Protein AF-A0A0W1L123-F1 (afdb_monomer_lite)

Structure (mmCIF, N/CA/C/O backbone):
data_AF-A0A0W1L123-F1
#
_entry.id   AF-A0A0W1L123-F1
#
loop_
_atom_site.group_PDB
_atom_site.id
_atom_site.type_symbol
_atom_site.label_atom_id
_atom_site.label_alt_id
_atom_site.label_comp_id
_atom_site.label_asym_id
_atom_site.label_entity_id
_atom_site.label_seq_id
_atom_site.pdbx_PDB_ins_code
_atom_site.Cartn_x
_atom_site.Cartn_y
_atom_site.Cartn_z
_atom_site.occupancy
_atom_site.B_iso_or_equiv
_atom_site.auth_seq_id
_atom_site.auth_comp_id
_atom_site.auth_asym_id
_atom_site.auth_atom_id
_atom_site.pdbx_PDB_model_num
ATOM 1 N N . GLY A 1 1 ? 12.743 4.120 4.667 1.00 89.31 1 GLY A N 1
ATOM 2 C CA . GLY A 1 1 ? 14.106 3.733 4.265 1.00 89.31 1 GLY A CA 1
ATOM 3 C C . GLY A 1 1 ? 14.466 4.111 2.836 1.00 89.31 1 GLY A C 1
ATOM 4 O O . GLY A 1 1 ? 15.648 4.166 2.554 1.00 89.31 1 GLY A O 1
ATOM 5 N N . LEU A 1 2 ? 13.507 4.372 1.936 1.00 96.69 2 LEU A N 1
ATOM 6 C CA . LEU A 1 2 ? 13.806 4.818 0.566 1.00 96.69 2 LEU A CA 1
ATOM 7 C C . LEU A 1 2 ? 14.057 6.333 0.504 1.00 96.69 2 LEU A C 1
ATOM 9 O O . LEU A 1 2 ? 13.509 7.079 1.319 1.00 96.69 2 LEU A O 1
ATOM 13 N N . SER A 1 3 ? 14.832 6.779 -0.485 1.00 97.25 3 SER A N 1
ATOM 14 C CA . SER A 1 3 ? 15.131 8.192 -0.741 1.00 97.25 3 SER A CA 1
ATOM 15 C C . SER A 1 3 ? 13.937 8.974 -1.314 1.00 97.25 3 SER A C 1
ATOM 17 O O . SER A 1 3 ? 12.893 8.420 -1.688 1.00 97.25 3 SER A O 1
ATOM 19 N N . THR A 1 4 ? 14.092 10.299 -1.384 1.00 96.88 4 THR A N 1
ATOM 20 C CA . THR A 1 4 ? 13.221 11.198 -2.154 1.00 96.88 4 THR A CA 1
ATOM 21 C C . THR A 1 4 ? 14.107 12.184 -2.937 1.00 96.88 4 THR A C 1
ATOM 23 O O . THR A 1 4 ? 14.801 12.964 -2.289 1.00 96.88 4 THR A O 1
ATOM 26 N N . PRO A 1 5 ? 14.119 12.156 -4.288 1.00 97.25 5 PRO A N 1
ATOM 27 C CA . PRO A 1 5 ? 13.357 11.255 -5.159 1.00 97.25 5 PRO A CA 1
ATOM 28 C C . PRO A 1 5 ? 13.860 9.801 -5.094 1.00 97.25 5 PRO A C 1
ATOM 30 O O . PRO A 1 5 ? 14.900 9.502 -4.507 1.00 97.25 5 PRO A O 1
ATOM 33 N N . ARG A 1 6 ? 13.087 8.887 -5.682 1.00 97.69 6 ARG A N 1
ATOM 34 C CA . ARG A 1 6 ? 13.410 7.460 -5.845 1.00 97.69 6 ARG A CA 1
ATOM 35 C C . ARG A 1 6 ? 12.789 6.939 -7.139 1.00 97.69 6 ARG A C 1
ATOM 37 O O . ARG A 1 6 ? 11.836 7.542 -7.634 1.00 97.69 6 ARG A O 1
ATOM 44 N N . ALA A 1 7 ? 13.306 5.825 -7.650 1.00 97.88 7 ALA A N 1
ATOM 45 C CA . ALA A 1 7 ? 12.757 5.171 -8.832 1.00 97.88 7 ALA A CA 1
ATOM 46 C C . ALA A 1 7 ? 11.299 4.705 -8.605 1.00 97.88 7 ALA A C 1
ATOM 48 O O . ALA A 1 7 ? 10.943 4.329 -7.480 1.00 97.88 7 ALA A O 1
ATOM 49 N N . PRO A 1 8 ? 10.444 4.712 -9.646 1.00 98.25 8 PRO A N 1
ATOM 50 C CA . PRO A 1 8 ? 9.142 4.054 -9.603 1.00 98.25 8 PRO A CA 1
ATOM 51 C C . PRO A 1 8 ? 9.299 2.555 -9.344 1.00 98.25 8 PRO A C 1
ATOM 53 O O . PRO A 1 8 ? 10.217 1.932 -9.875 1.00 98.25 8 PRO A O 1
ATOM 56 N N . ALA A 1 9 ? 8.381 1.979 -8.570 1.00 98.62 9 ALA A N 1
ATOM 57 C CA . ALA A 1 9 ? 8.346 0.550 -8.284 1.00 98.62 9 ALA A CA 1
ATOM 58 C C . ALA A 1 9 ? 6.918 0.004 -8.380 1.00 98.62 9 ALA A C 1
ATOM 60 O O . ALA A 1 9 ? 5.958 0.737 -8.142 1.00 98.62 9 ALA A O 1
ATOM 61 N N . GLU A 1 10 ? 6.781 -1.270 -8.733 1.00 98.75 10 GLU A N 1
ATOM 62 C CA . GLU A 1 10 ? 5.502 -1.967 -8.897 1.00 98.75 10 GLU A CA 1
ATOM 63 C C . GLU A 1 10 ? 5.557 -3.356 -8.258 1.00 98.75 10 GLU A C 1
ATOM 65 O O . GLU A 1 10 ? 6.635 -3.892 -8.001 1.00 98.75 10 GLU A O 1
ATOM 70 N N . ILE A 1 11 ? 4.389 -3.934 -7.965 1.00 98.62 11 ILE A N 1
ATOM 71 C CA . ILE A 1 11 ? 4.313 -5.276 -7.387 1.00 98.62 11 ILE A CA 1
ATOM 72 C C . ILE A 1 11 ? 4.382 -6.311 -8.513 1.00 98.62 11 ILE A C 1
ATOM 74 O O . ILE A 1 11 ? 3.527 -6.330 -9.394 1.00 98.62 11 ILE A O 1
ATOM 78 N N . ILE A 1 12 ? 5.357 -7.214 -8.448 1.00 97.44 12 ILE A N 1
ATOM 79 C CA . ILE A 1 12 ? 5.546 -8.326 -9.381 1.00 97.44 12 ILE A CA 1
ATOM 80 C C . ILE A 1 12 ? 5.633 -9.609 -8.559 1.00 97.44 12 ILE A C 1
ATOM 82 O O . ILE A 1 12 ? 6.577 -9.799 -7.796 1.00 97.44 12 ILE A O 1
ATOM 86 N N . GLN A 1 13 ? 4.633 -10.487 -8.683 1.00 93.62 13 GLN A N 1
ATOM 87 C CA . GLN A 1 13 ? 4.601 -11.790 -7.993 1.00 93.62 13 GLN A CA 1
ATOM 88 C C . GLN A 1 13 ? 4.887 -11.696 -6.475 1.00 93.62 13 GLN A C 1
ATOM 90 O O . GLN A 1 13 ? 5.609 -12.510 -5.907 1.00 93.62 13 GLN A O 1
ATOM 95 N N . GLY A 1 14 ? 4.330 -10.677 -5.810 1.00 93.56 14 GLY A N 1
ATOM 96 C CA . GLY A 1 14 ? 4.483 -10.460 -4.364 1.00 93.56 14 GLY A CA 1
ATOM 97 C C . GLY A 1 14 ? 5.745 -9.700 -3.936 1.00 93.56 14 GLY A C 1
ATOM 98 O O . GLY A 1 14 ? 5.890 -9.400 -2.753 1.00 93.56 14 GLY A O 1
ATOM 99 N N . LYS A 1 15 ? 6.625 -9.343 -4.875 1.00 98.19 15 LYS A N 1
ATOM 100 C CA . LYS A 1 15 ? 7.792 -8.481 -4.648 1.00 98.19 15 LYS A CA 1
ATOM 101 C C . LYS A 1 15 ? 7.532 -7.069 -5.145 1.00 98.19 15 LYS A C 1
ATOM 103 O O . LYS A 1 15 ? 6.729 -6.893 -6.050 1.00 98.19 15 LYS A O 1
ATOM 108 N N . VAL A 1 16 ? 8.220 -6.075 -4.594 1.00 98.56 16 VAL A N 1
ATOM 109 C CA . VAL A 1 16 ? 8.189 -4.693 -5.086 1.00 98.56 16 V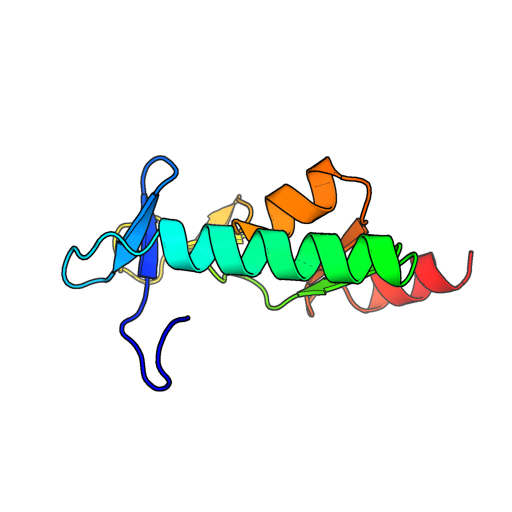AL A CA 1
ATOM 110 C C . VAL A 1 16 ? 9.478 -4.421 -5.847 1.00 98.56 16 VAL A C 1
ATOM 112 O O . VAL A 1 16 ? 10.542 -4.340 -5.240 1.00 98.56 16 VAL A O 1
ATOM 115 N N . ILE A 1 17 ? 9.378 -4.297 -7.168 1.00 98.62 17 ILE A N 1
ATOM 116 C CA . ILE A 1 17 ? 10.525 -4.172 -8.072 1.00 98.62 17 ILE A CA 1
ATOM 117 C C . ILE A 1 17 ? 10.501 -2.796 -8.735 1.00 98.62 17 ILE A C 1
ATOM 119 O O . ILE A 1 17 ? 9.438 -2.316 -9.136 1.00 98.62 17 ILE A O 1
ATOM 123 N N . THR A 1 18 ? 11.654 -2.136 -8.822 1.00 98.62 18 THR A N 1
ATOM 124 C CA . THR A 1 18 ? 11.785 -0.859 -9.532 1.00 98.62 18 THR A CA 1
ATOM 125 C C . THR A 1 18 ? 11.775 -1.050 -11.048 1.00 98.62 18 THR A C 1
ATOM 127 O O . THR A 1 18 ? 12.056 -2.132 -11.561 1.00 98.62 18 THR A O 1
ATOM 130 N N . ASN A 1 19 ? 11.564 0.034 -11.794 1.00 97.81 19 ASN A N 1
ATOM 131 C CA . ASN A 1 19 ? 11.689 0.010 -13.256 1.00 97.81 19 ASN A CA 1
ATOM 132 C C . ASN A 1 19 ? 13.110 -0.310 -13.768 1.00 97.81 19 ASN A C 1
ATOM 134 O O . ASN A 1 19 ? 13.269 -0.629 -14.944 1.00 97.81 19 ASN A O 1
ATOM 138 N N . SER A 1 20 ? 14.130 -0.235 -12.908 1.00 96.94 20 SER A N 1
ATOM 139 C CA . SER A 1 20 ? 15.502 -0.668 -13.192 1.00 96.94 20 SER A CA 1
ATOM 140 C C . SER A 1 20 ? 15.788 -2.116 -12.770 1.00 96.94 20 SER A C 1
ATOM 142 O O . SER A 1 20 ? 16.910 -2.583 -12.952 1.00 96.94 20 SER A O 1
ATOM 144 N N . GLY A 1 21 ? 14.799 -2.833 -12.223 1.00 97.44 21 GLY A N 1
ATOM 145 C CA . GLY A 1 21 ? 14.917 -4.232 -11.802 1.00 97.44 21 GLY A CA 1
ATOM 146 C C . GLY A 1 21 ? 15.424 -4.440 -10.371 1.00 97.44 21 GLY A C 1
ATOM 147 O O . GLY A 1 21 ? 15.706 -5.574 -9.991 1.00 97.44 21 GLY A O 1
ATOM 148 N N . GLU A 1 22 ? 15.543 -3.382 -9.569 1.00 98.25 22 GLU A N 1
ATOM 149 C CA . GLU A 1 22 ? 15.964 -3.482 -8.169 1.00 98.25 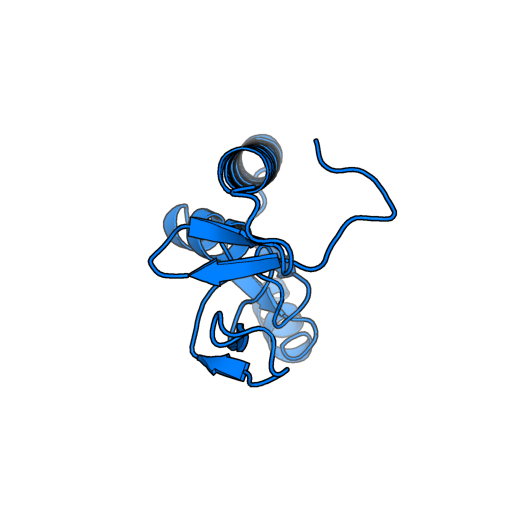22 GLU A CA 1
ATOM 150 C C . GLU A 1 22 ? 14.815 -4.004 -7.294 1.00 98.25 22 GLU A C 1
ATOM 152 O O . GLU A 1 22 ? 13.698 -3.487 -7.349 1.00 98.25 22 GLU A O 1
ATOM 157 N N . ASP A 1 23 ? 15.087 -5.016 -6.469 1.00 98.56 23 ASP A N 1
ATOM 158 C CA . ASP A 1 23 ? 14.129 -5.543 -5.496 1.00 98.56 23 ASP A CA 1
ATOM 159 C C . ASP A 1 23 ? 14.150 -4.680 -4.226 1.00 98.56 23 ASP A C 1
ATOM 161 O O . ASP A 1 23 ? 15.079 -4.748 -3.424 1.00 98.56 23 ASP A O 1
ATOM 165 N N . VAL A 1 24 ? 13.112 -3.860 -4.046 1.00 98.62 24 VAL A N 1
ATOM 166 C CA . VAL A 1 24 ? 12.945 -2.950 -2.899 1.00 98.62 24 VAL A CA 1
ATOM 167 C C . VAL A 1 24 ? 11.878 -3.448 -1.917 1.00 98.62 24 VAL A C 1
ATOM 169 O O . VAL A 1 24 ? 11.303 -2.679 -1.137 1.00 98.62 24 VAL A O 1
ATOM 172 N N . THR A 1 25 ? 11.570 -4.748 -1.956 1.00 98.69 25 THR A N 1
ATOM 173 C CA . THR A 1 25 ? 10.510 -5.362 -1.144 1.00 98.69 25 THR A CA 1
ATOM 174 C C . THR A 1 25 ? 10.721 -5.132 0.352 1.00 98.69 25 THR A C 1
ATOM 176 O O . THR A 1 25 ? 9.771 -4.792 1.060 1.00 98.69 25 THR A O 1
ATOM 179 N N . GLU A 1 26 ? 11.955 -5.263 0.842 1.00 98.56 26 GLU A N 1
ATOM 180 C CA . GLU A 1 26 ? 12.277 -5.138 2.268 1.00 98.56 26 GLU A CA 1
ATOM 181 C C . GLU A 1 26 ? 11.953 -3.740 2.813 1.00 98.56 26 GLU A C 1
ATOM 183 O O . GLU A 1 26 ? 11.355 -3.596 3.883 1.00 98.56 26 GLU A O 1
ATOM 188 N N . GLN A 1 27 ? 12.274 -2.687 2.060 1.00 98.62 27 GLN A N 1
ATOM 189 C CA . GLN A 1 27 ? 12.013 -1.310 2.467 1.00 98.62 27 GLN A CA 1
ATOM 190 C C . GLN A 1 27 ? 10.506 -1.022 2.512 1.00 98.62 27 GLN A C 1
ATOM 192 O O . GLN A 1 27 ? 10.047 -0.294 3.400 1.00 98.62 27 GLN A O 1
ATOM 197 N N . PHE A 1 28 ? 9.730 -1.603 1.590 1.00 98.69 28 PHE A N 1
ATOM 198 C CA . PHE A 1 28 ? 8.268 -1.505 1.591 1.00 98.69 28 PHE A CA 1
ATOM 199 C C . PHE A 1 28 ? 7.636 -2.289 2.747 1.00 98.69 28 PHE A C 1
ATOM 201 O O . PHE A 1 28 ? 6.773 -1.747 3.438 1.00 98.69 28 PHE A O 1
ATOM 208 N N . GLN A 1 29 ? 8.090 -3.519 3.011 1.00 98.62 29 GLN A N 1
ATOM 209 C CA . GLN A 1 29 ? 7.631 -4.322 4.152 1.00 98.62 29 GLN A CA 1
ATOM 210 C C . GLN A 1 29 ? 7.955 -3.642 5.486 1.00 98.62 29 GLN A C 1
ATOM 212 O O . GLN A 1 29 ? 7.099 -3.556 6.366 1.00 98.62 29 GLN A O 1
ATOM 217 N N . THR A 1 30 ? 9.160 -3.087 5.616 1.00 98.69 30 THR A N 1
ATOM 218 C CA . THR A 1 30 ? 9.574 -2.317 6.795 1.00 98.69 30 THR A CA 1
ATOM 219 C C . THR A 1 30 ? 8.650 -1.119 7.018 1.00 98.69 30 THR A C 1
ATOM 221 O O . THR A 1 30 ? 8.155 -0.918 8.125 1.00 98.69 30 THR A O 1
ATOM 224 N N . GLY A 1 31 ? 8.353 -0.349 5.965 1.00 98.69 31 GLY A N 1
ATOM 225 C CA . GLY A 1 31 ? 7.416 0.776 6.045 1.00 98.69 31 GLY A CA 1
ATOM 226 C C . GLY A 1 31 ? 6.000 0.356 6.453 1.00 98.69 31 GLY A C 1
ATOM 227 O O . GLY A 1 31 ? 5.399 0.994 7.317 1.00 98.69 31 GLY A O 1
ATOM 228 N N . ALA A 1 32 ? 5.495 -0.740 5.883 1.00 98.75 32 ALA A N 1
ATOM 229 C CA . ALA A 1 32 ? 4.186 -1.294 6.220 1.00 98.75 32 ALA A CA 1
ATOM 230 C C . ALA A 1 32 ? 4.105 -1.715 7.698 1.00 98.75 32 ALA A C 1
ATOM 232 O O . ALA A 1 32 ? 3.139 -1.378 8.384 1.00 98.75 32 ALA A O 1
ATOM 233 N N . ASN A 1 33 ? 5.135 -2.393 8.212 1.00 98.81 33 ASN A N 1
ATOM 234 C CA . ASN A 1 33 ? 5.202 -2.798 9.617 1.00 98.81 33 ASN A CA 1
ATOM 235 C C . ASN A 1 33 ? 5.251 -1.588 10.560 1.00 98.81 33 ASN A C 1
ATOM 237 O O . ASN A 1 33 ? 4.527 -1.564 11.550 1.00 98.81 33 ASN A O 1
ATOM 241 N N . ILE A 1 34 ? 6.025 -0.547 10.230 1.00 98.81 34 ILE A N 1
ATOM 242 C CA . ILE A 1 34 ? 6.041 0.701 11.012 1.00 98.81 34 ILE A CA 1
ATOM 243 C C . ILE A 1 34 ? 4.642 1.334 11.051 1.00 98.81 34 ILE A C 1
ATOM 245 O O . ILE A 1 34 ? 4.184 1.747 12.117 1.00 98.81 34 ILE A O 1
ATOM 249 N N . ALA A 1 35 ? 3.936 1.381 9.916 1.00 98.81 35 ALA A N 1
ATOM 250 C CA . ALA A 1 35 ? 2.571 1.901 9.861 1.00 98.81 35 ALA A CA 1
ATOM 251 C C . ALA A 1 35 ? 1.599 1.072 10.719 1.00 98.81 35 ALA A C 1
ATOM 253 O O . ALA A 1 35 ? 0.780 1.641 11.442 1.00 98.81 35 ALA A O 1
ATOM 254 N N . LEU A 1 36 ? 1.712 -0.260 10.691 1.00 98.81 36 LEU A N 1
ATOM 255 C CA . LEU A 1 36 ? 0.912 -1.150 11.532 1.00 98.81 36 LEU A CA 1
ATOM 256 C C . LEU A 1 36 ? 1.182 -0.925 13.023 1.00 98.81 36 LEU A C 1
ATOM 258 O O . LEU A 1 36 ? 0.237 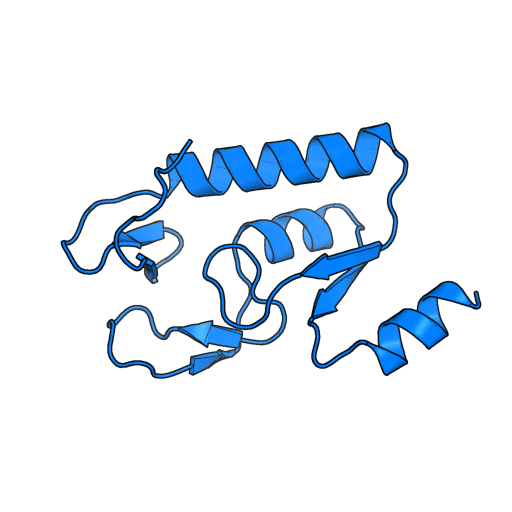-0.815 13.803 1.00 98.81 36 LEU A O 1
ATOM 262 N N . GLU A 1 37 ? 2.446 -0.822 13.427 1.00 98.75 37 GLU A N 1
ATOM 263 C CA . GLU A 1 37 ? 2.804 -0.573 14.826 1.00 98.75 37 GLU A CA 1
ATOM 264 C C . GLU A 1 37 ? 2.308 0.798 15.303 1.00 98.75 37 GLU A C 1
ATOM 266 O O . GLU A 1 37 ? 1.779 0.913 16.411 1.00 98.75 37 GLU A O 1
ATOM 271 N N . LEU A 1 38 ? 2.360 1.825 14.448 1.00 98.75 38 LEU A N 1
ATOM 272 C CA . LEU A 1 38 ? 1.722 3.114 14.730 1.00 98.75 38 LEU A CA 1
ATOM 273 C C . LEU A 1 38 ? 0.206 2.974 14.903 1.00 98.75 38 LEU A C 1
ATOM 275 O O . LEU A 1 38 ? -0.352 3.577 15.825 1.00 98.75 38 LEU A O 1
ATOM 279 N N . CYS A 1 39 ? -0.458 2.171 14.069 1.00 98.75 39 CYS A N 1
ATOM 280 C CA . CYS A 1 39 ? -1.891 1.932 14.200 1.00 98.75 39 CYS A CA 1
ATOM 281 C C . CYS A 1 39 ? -2.226 1.240 15.524 1.00 98.75 39 CYS A C 1
ATOM 283 O O . CYS A 1 39 ? -3.084 1.724 16.260 1.00 98.75 39 CYS A O 1
ATOM 285 N N . LYS A 1 40 ? -1.511 0.164 15.874 1.00 98.50 40 LYS A N 1
ATOM 286 C CA . LYS A 1 40 ? -1.700 -0.564 17.139 1.00 98.50 40 LYS A CA 1
ATOM 287 C C . LYS A 1 40 ? -1.474 0.341 18.347 1.00 98.50 40 LYS A C 1
ATOM 289 O O . LYS A 1 40 ? -2.334 0.420 19.222 1.00 98.50 40 LYS A O 1
ATOM 294 N N . LYS A 1 41 ? -0.353 1.072 18.366 1.00 98.62 41 LYS A N 1
ATOM 295 C CA . LYS A 1 41 ? 0.021 1.975 19.465 1.00 98.62 41 LYS A CA 1
ATOM 296 C C . LYS A 1 41 ? -1.044 3.039 19.725 1.00 98.62 41 LYS A C 1
ATOM 298 O O . LYS A 1 41 ? -1.343 3.335 20.877 1.00 98.62 41 LYS A O 1
ATOM 303 N N . ASN A 1 42 ? -1.619 3.598 18.662 1.00 98.50 42 ASN A N 1
ATOM 304 C CA . ASN A 1 42 ? -2.598 4.681 18.754 1.00 98.50 42 ASN A CA 1
ATOM 305 C C . ASN A 1 42 ? -4.053 4.195 18.653 1.00 98.50 42 ASN A C 1
ATOM 307 O O . ASN A 1 42 ? -4.959 5.019 18.567 1.00 98.50 42 ASN A O 1
ATOM 311 N N . LYS A 1 43 ? -4.290 2.874 18.654 1.00 97.81 43 LYS A N 1
ATOM 312 C CA . LYS A 1 43 ? -5.621 2.262 18.484 1.00 97.81 43 LYS A CA 1
ATOM 313 C C . LYS A 1 43 ? -6.364 2.789 17.244 1.00 97.81 43 LYS A C 1
ATOM 315 O O . LYS A 1 43 ? -7.577 2.996 17.266 1.00 97.81 43 LYS A O 1
ATOM 320 N N . VAL A 1 44 ? -5.627 3.023 16.158 1.00 98.31 44 VAL A N 1
ATOM 321 C CA . VAL A 1 44 ? -6.181 3.486 14.881 1.00 98.31 44 VAL A CA 1
ATOM 322 C C . VAL A 1 44 ? -7.047 2.380 14.289 1.00 98.31 44 VAL A C 1
ATOM 324 O O . VAL A 1 44 ? -6.580 1.263 14.081 1.00 98.31 44 VAL A O 1
ATOM 327 N N . ARG A 1 45 ? -8.307 2.710 13.995 1.00 97.75 45 ARG A N 1
ATOM 328 C CA . ARG A 1 45 ? -9.273 1.801 13.355 1.00 97.75 45 ARG A CA 1
ATOM 329 C C . ARG A 1 45 ? -9.387 2.009 11.845 1.00 97.75 45 ARG A C 1
ATOM 331 O O . ARG A 1 45 ? -9.812 1.099 11.140 1.00 97.75 45 ARG A O 1
ATOM 338 N N . PHE A 1 46 ? -9.010 3.192 11.361 1.00 98.56 46 PHE A N 1
ATOM 339 C CA . PHE A 1 46 ? -9.211 3.629 9.982 1.00 98.56 46 PHE A CA 1
ATOM 340 C C . PHE A 1 46 ? -7.934 4.248 9.411 1.00 98.56 46 PHE A C 1
ATOM 34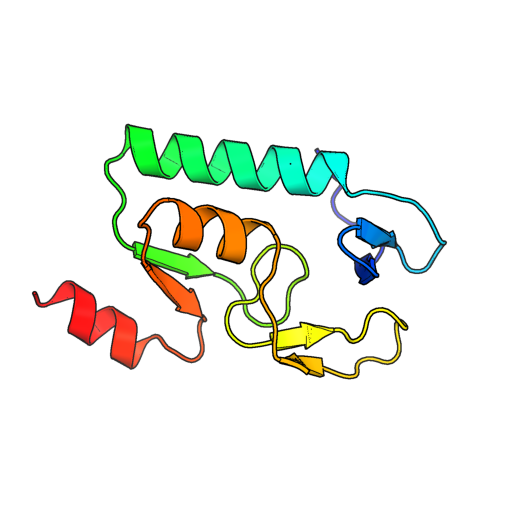2 O O . PHE A 1 46 ? -7.284 5.038 10.091 1.00 98.56 46 PHE A O 1
ATOM 349 N N . ALA A 1 47 ? -7.602 3.942 8.159 1.00 98.62 47 ALA A N 1
ATOM 350 C CA . ALA A 1 47 ? -6.494 4.564 7.437 1.00 98.62 47 ALA A CA 1
ATOM 351 C C . ALA A 1 47 ? -6.963 5.089 6.076 1.00 98.62 47 ALA A C 1
ATOM 353 O O . ALA A 1 47 ? -7.624 4.370 5.328 1.00 98.62 47 ALA A O 1
ATOM 354 N N . LEU A 1 48 ? -6.588 6.326 5.748 1.00 98.75 48 LEU A N 1
ATOM 355 C CA . LEU A 1 48 ? -6.771 6.918 4.424 1.00 98.75 48 LEU A CA 1
ATOM 356 C C . LEU A 1 48 ? -5.429 6.888 3.687 1.00 98.75 48 LEU A C 1
ATOM 358 O O . LEU A 1 48 ? -4.473 7.523 4.130 1.00 98.75 48 LEU A O 1
ATOM 362 N N . LEU A 1 49 ? -5.344 6.135 2.593 1.00 98.75 49 LEU A N 1
ATOM 363 C CA . LEU A 1 49 ? -4.100 5.858 1.877 1.00 98.75 49 LEU A CA 1
ATOM 364 C C . LEU A 1 49 ? -4.203 6.238 0.394 1.00 98.75 49 LEU A C 1
ATOM 366 O O . LEU A 1 49 ? -5.259 6.124 -0.208 1.00 98.75 49 LEU A O 1
ATOM 370 N N . LYS A 1 50 ? -3.085 6.661 -0.208 1.00 98.56 50 LYS A N 1
ATOM 371 C CA . LYS A 1 50 ? -3.031 7.069 -1.621 1.00 98.56 50 LYS A CA 1
ATOM 372 C C . LYS A 1 50 ? -3.295 5.896 -2.580 1.00 98.56 50 LYS A C 1
ATOM 374 O O . LYS A 1 50 ? -2.536 4.925 -2.576 1.00 98.56 50 LYS A O 1
ATOM 379 N N . GLU A 1 51 ? -4.268 6.050 -3.476 1.00 98.44 51 GLU A N 1
ATOM 380 C CA . GLU A 1 51 ? -4.682 5.023 -4.441 1.00 98.44 51 GLU A CA 1
ATOM 381 C C . GLU A 1 51 ? -3.584 4.651 -5.456 1.00 98.44 51 GLU A C 1
ATOM 383 O O . GLU A 1 51 ? -2.721 5.475 -5.794 1.00 98.44 51 GLU A O 1
ATOM 388 N N . SER A 1 52 ? -3.649 3.411 -5.960 1.00 98.19 52 SER A N 1
ATOM 389 C CA . SER A 1 52 ? -2.791 2.813 -7.005 1.00 98.19 52 SER A CA 1
ATOM 390 C C . SER A 1 52 ? -1.308 2.620 -6.656 1.00 98.19 52 SER A C 1
ATOM 392 O O . SER A 1 52 ? -0.546 2.090 -7.462 1.00 98.19 52 SER A O 1
ATOM 394 N N . SER A 1 53 ? -0.866 3.036 -5.469 1.00 98.25 53 SER A N 1
ATOM 395 C CA . SER A 1 53 ? 0.529 2.897 -5.033 1.00 98.25 53 SER A CA 1
ATOM 396 C C . SER A 1 53 ? 0.883 1.439 -4.686 1.00 98.25 53 SER A C 1
ATOM 398 O O . SER A 1 53 ? 0.091 0.782 -4.012 1.00 98.25 53 SER A O 1
ATOM 400 N N . PRO A 1 54 ? 2.101 0.946 -4.997 1.00 98.44 54 PRO A N 1
ATOM 401 C CA . PRO A 1 54 ? 2.567 -0.378 -4.549 1.00 98.44 54 PRO A CA 1
ATOM 402 C C . PRO A 1 54 ? 2.613 -0.528 -3.016 1.00 98.44 54 PRO A C 1
ATOM 404 O O . PRO A 1 54 ? 2.635 -1.641 -2.500 1.00 98.44 54 PRO A O 1
ATOM 407 N N . SER A 1 55 ? 2.617 0.575 -2.258 1.00 98.62 55 SER A N 1
ATOM 408 C CA . SER A 1 55 ? 2.474 0.540 -0.795 1.00 98.62 55 SER A CA 1
ATOM 409 C C . SER A 1 55 ? 1.029 0.781 -0.362 1.00 98.62 55 SER A C 1
ATOM 411 O O . SER A 1 55 ? 0.488 0.038 0.453 1.00 98.62 55 SER A O 1
ATOM 413 N N . CYS A 1 56 ? 0.408 1.827 -0.906 1.00 98.75 56 CYS A N 1
ATOM 414 C CA . CYS A 1 56 ? -0.791 2.444 -0.338 1.00 98.75 56 CYS A CA 1
ATOM 415 C C . CYS A 1 56 ? -2.092 2.124 -1.093 1.00 98.75 56 CYS A C 1
ATOM 417 O O . CYS A 1 56 ? -3.159 2.420 -0.566 1.00 98.75 56 CYS A O 1
ATOM 419 N N . GLY A 1 57 ? -2.012 1.544 -2.297 1.00 98.50 57 GLY A N 1
ATOM 420 C CA . GLY A 1 57 ? -3.172 1.271 -3.147 1.00 98.50 57 GLY A CA 1
ATOM 421 C C . GLY A 1 57 ? -4.208 0.402 -2.440 1.00 98.50 57 GLY A C 1
ATOM 422 O O . GLY A 1 57 ? -3.855 -0.582 -1.787 1.00 98.50 57 GLY A O 1
ATOM 423 N N . ARG A 1 58 ? -5.482 0.785 -2.539 1.00 98.44 58 ARG A N 1
ATOM 424 C CA . ARG A 1 58 ? -6.591 0.146 -1.821 1.00 98.44 58 ARG A CA 1
ATOM 425 C C . ARG A 1 58 ? -7.520 -0.628 -2.746 1.00 98.44 58 ARG A C 1
ATOM 427 O O . ARG A 1 58 ? -8.040 -1.667 -2.341 1.00 98.44 58 ARG A O 1
ATOM 434 N N . ASN A 1 59 ? -7.776 -0.108 -3.935 1.00 98.25 59 ASN A N 1
ATOM 435 C CA . ASN A 1 59 ? -8.637 -0.776 -4.909 1.00 98.25 59 ASN A CA 1
ATOM 436 C C . ASN A 1 59 ? -7.820 -1.257 -6.106 1.00 98.25 59 ASN A C 1
ATOM 438 O O . ASN A 1 59 ? -8.112 -2.308 -6.674 1.00 98.25 59 ASN A O 1
ATOM 442 N N . THR A 1 60 ? -6.778 -0.506 -6.468 1.00 98.69 60 THR A N 1
ATOM 443 C CA . THR A 1 60 ? -5.913 -0.837 -7.598 1.00 98.69 60 THR A CA 1
ATOM 444 C C . THR A 1 60 ? -4.435 -0.752 -7.242 1.00 98.69 60 THR A C 1
ATOM 446 O O . THR A 1 60 ? -4.037 -0.072 -6.295 1.00 98.69 60 THR A O 1
ATOM 449 N N . ILE A 1 61 ? -3.618 -1.414 -8.058 1.00 98.69 61 ILE A N 1
ATOM 450 C CA . ILE A 1 61 ? -2.158 -1.280 -8.161 1.00 98.69 61 ILE A CA 1
ATOM 451 C C . ILE A 1 61 ? -1.771 -1.311 -9.648 1.00 98.69 61 ILE A C 1
ATOM 453 O O . ILE A 1 61 ? -2.618 -1.573 -10.500 1.00 98.69 61 ILE A O 1
ATOM 457 N N . TYR A 1 62 ? -0.515 -1.032 -9.988 1.00 98.62 62 TYR A N 1
ATOM 458 C CA . TYR A 1 62 ? -0.034 -1.202 -11.365 1.00 98.62 62 TYR A CA 1
ATOM 459 C C . TYR A 1 62 ? 0.244 -2.674 -11.708 1.00 98.62 62 TYR A C 1
ATOM 461 O O . TYR A 1 62 ? 0.485 -3.485 -10.815 1.00 98.62 62 TYR A O 1
ATOM 469 N N . ASP A 1 63 ? 0.211 -3.004 -13.003 1.00 98.12 63 ASP A N 1
ATOM 470 C CA . ASP A 1 63 ? 0.294 -4.372 -13.541 1.00 98.12 63 ASP A CA 1
ATOM 471 C C . ASP A 1 63 ? 1.666 -5.060 -13.405 1.00 98.12 63 ASP A C 1
ATOM 473 O O . ASP A 1 63 ? 1.816 -6.209 -13.829 1.00 98.12 63 ASP A O 1
ATOM 477 N N . GLY A 1 64 ? 2.665 -4.379 -12.839 1.00 97.94 64 GLY A N 1
ATOM 478 C CA . GLY A 1 64 ? 4.008 -4.916 -12.639 1.00 97.94 64 GLY A CA 1
ATOM 479 C C . GLY A 1 64 ? 4.880 -4.858 -13.892 1.00 97.94 64 GLY A C 1
ATOM 480 O O . GLY A 1 64 ? 5.952 -5.458 -13.919 1.00 97.94 64 GLY A O 1
ATOM 481 N N . LYS A 1 65 ? 4.423 -4.193 -14.959 1.00 97.38 65 LYS A N 1
ATOM 482 C CA . LYS A 1 65 ? 5.146 -4.102 -16.236 1.00 97.38 65 LYS A CA 1
ATOM 483 C C . LYS A 1 65 ? 5.620 -2.688 -16.548 1.00 97.38 65 LYS A C 1
ATOM 485 O O . LYS A 1 65 ? 6.170 -2.486 -17.628 1.00 97.38 65 LYS A O 1
ATOM 490 N N . HIS A 1 66 ? 5.407 -1.717 -15.658 1.00 96.75 66 HIS A N 1
ATOM 491 C CA . HIS A 1 66 ? 5.829 -0.327 -15.860 1.00 96.75 66 HIS A CA 1
ATOM 492 C C . HIS A 1 66 ? 5.260 0.330 -17.126 1.00 96.75 66 HIS A C 1
ATOM 494 O O . HIS A 1 66 ? 5.913 1.144 -17.774 1.00 96.75 66 HIS A O 1
ATOM 500 N N . ARG A 1 67 ? 4.008 -0.006 -17.474 1.00 97.00 67 ARG A N 1
ATOM 501 C CA . ARG A 1 67 ? 3.285 0.545 -18.642 1.00 97.00 67 ARG A CA 1
ATOM 502 C C . ARG A 1 67 ? 2.128 1.472 -18.261 1.00 97.00 67 ARG A C 1
ATOM 504 O O . ARG A 1 67 ? 1.335 1.845 -19.119 1.00 97.00 67 ARG A O 1
ATOM 511 N N . GLY A 1 68 ? 1.999 1.809 -16.977 1.00 97.44 68 GLY A N 1
ATOM 512 C CA . GLY A 1 68 ? 0.923 2.664 -16.466 1.00 97.44 68 GLY A CA 1
ATOM 513 C C . GLY A 1 68 ? -0.460 2.000 -16.434 1.00 97.44 68 GLY A C 1
ATOM 514 O O . GLY A 1 68 ? -1.453 2.681 -16.188 1.00 97.44 68 GLY A O 1
ATOM 515 N N . ILE A 1 69 ? -0.541 0.685 -16.663 1.00 98.44 69 ILE A N 1
ATOM 516 C CA . ILE A 1 69 ? -1.793 -0.077 -16.603 1.00 98.44 69 ILE A CA 1
ATOM 517 C C . ILE A 1 69 ? -2.095 -0.405 -15.144 1.00 98.44 69 ILE A C 1
ATOM 519 O O . ILE A 1 69 ? -1.242 -0.935 -14.435 1.00 98.44 69 ILE A O 1
ATOM 523 N N . LYS A 1 70 ? -3.320 -0.102 -14.712 1.00 98.38 70 LYS A N 1
ATOM 524 C CA . LYS A 1 70 ? -3.820 -0.429 -13.376 1.00 98.38 70 LYS A CA 1
ATOM 525 C C . LYS A 1 70 ? -4.641 -1.712 -13.415 1.00 98.38 70 LYS A C 1
ATOM 527 O O . LYS A 1 70 ? -5.395 -1.939 -14.358 1.00 98.38 70 LYS A O 1
ATOM 532 N N . ILE A 1 71 ? -4.514 -2.510 -12.367 1.00 98.44 71 ILE A N 1
ATOM 533 C CA . ILE A 1 71 ? -5.273 -3.735 -12.124 1.00 98.44 71 ILE A CA 1
ATOM 534 C C . ILE A 1 71 ? -5.873 -3.689 -10.719 1.00 98.44 71 ILE A C 1
ATOM 536 O O . ILE A 1 71 ? -5.387 -2.947 -9.860 1.00 98.44 71 ILE A O 1
ATOM 540 N N . GLU A 1 72 ? -6.918 -4.477 -10.476 1.00 98.50 72 GLU A N 1
ATOM 541 C CA . GLU A 1 72 ? -7.447 -4.661 -9.124 1.00 98.50 72 GLU A CA 1
ATOM 542 C C . GLU A 1 72 ? -6.373 -5.259 -8.209 1.00 98.50 72 GLU A C 1
ATOM 544 O O . GLU A 1 72 ? -5.668 -6.200 -8.579 1.00 98.50 72 GLU A O 1
ATOM 549 N N . GLY A 1 73 ? -6.232 -4.701 -7.010 1.00 98.06 73 GLY A N 1
ATOM 550 C CA . GLY A 1 73 ? -5.246 -5.179 -6.051 1.00 98.06 73 GLY A CA 1
ATOM 551 C C . GLY A 1 73 ? -4.979 -4.213 -4.906 1.00 98.06 73 GLY A C 1
ATOM 552 O O . GLY A 1 73 ? -5.492 -3.096 -4.858 1.00 98.06 73 GLY A O 1
ATOM 553 N N . LEU A 1 74 ? -4.154 -4.675 -3.968 1.00 98.69 74 LEU A N 1
ATOM 554 C CA . LEU A 1 74 ? -3.769 -3.947 -2.764 1.00 98.69 74 LEU A CA 1
ATOM 555 C C . LEU A 1 74 ? -2.263 -3.694 -2.754 1.00 98.69 74 LEU A C 1
ATOM 557 O O . LEU A 1 74 ? -1.472 -4.588 -3.055 1.00 98.69 74 LEU A O 1
ATOM 561 N N . GLY A 1 75 ? -1.869 -2.493 -2.338 1.00 98.75 75 GLY A N 1
ATOM 562 C CA . GLY A 1 75 ? -0.495 -2.195 -1.960 1.00 98.75 75 GLY A CA 1
ATOM 563 C C . GLY A 1 75 ? -0.106 -2.905 -0.660 1.00 98.75 75 GLY A C 1
ATOM 564 O O . GLY A 1 75 ? -0.966 -3.264 0.148 1.00 98.75 75 GLY A O 1
ATOM 565 N N . LEU A 1 76 ? 1.196 -3.090 -0.429 1.00 98.44 76 LEU A N 1
ATOM 566 C CA . LEU A 1 76 ? 1.708 -3.863 0.713 1.00 98.44 76 LEU A CA 1
ATOM 567 C C . LEU A 1 76 ? 1.223 -3.332 2.072 1.00 98.44 76 LEU A C 1
ATOM 569 O O . LEU A 1 76 ? 0.804 -4.116 2.924 1.00 98.44 76 LEU A O 1
ATOM 573 N N . THR A 1 77 ? 1.246 -2.011 2.278 1.00 98.81 77 THR A N 1
ATOM 574 C CA . THR A 1 77 ? 0.771 -1.392 3.526 1.00 98.81 77 THR A CA 1
ATOM 575 C C . THR A 1 77 ? -0.735 -1.551 3.669 1.00 98.81 77 THR A C 1
ATOM 577 O O . THR A 1 77 ? -1.200 -1.955 4.731 1.00 98.81 77 THR A O 1
ATOM 580 N N . ALA A 1 78 ? -1.501 -1.297 2.605 1.00 98.81 78 ALA A N 1
ATOM 581 C CA . ALA A 1 78 ? -2.951 -1.469 2.633 1.00 98.81 78 ALA A CA 1
ATOM 582 C C . ALA A 1 78 ? -3.341 -2.916 2.983 1.00 98.81 78 ALA A C 1
ATOM 584 O O . ALA A 1 78 ? -4.135 -3.135 3.897 1.00 98.81 78 ALA A O 1
ATOM 585 N N . ALA A 1 79 ? -2.730 -3.903 2.320 1.00 98.62 79 ALA A N 1
ATOM 586 C CA . ALA A 1 79 ? -2.970 -5.321 2.574 1.00 98.62 79 ALA A CA 1
ATOM 587 C C . ALA A 1 79 ? -2.636 -5.719 4.020 1.00 98.62 79 ALA A C 1
ATOM 589 O O . ALA A 1 79 ? -3.427 -6.403 4.675 1.00 98.62 79 ALA A O 1
ATOM 590 N N . LEU A 1 80 ? -1.488 -5.269 4.541 1.00 98.75 80 LEU A N 1
ATOM 591 C CA . LEU A 1 80 ? -1.073 -5.572 5.908 1.00 98.75 80 LEU A CA 1
ATOM 592 C C . LEU A 1 80 ? -2.024 -4.963 6.947 1.00 98.75 80 LEU A C 1
ATOM 594 O O . LEU A 1 80 ? -2.401 -5.646 7.900 1.00 98.75 80 LEU A O 1
ATOM 598 N N . LEU A 1 81 ? -2.423 -3.702 6.769 1.00 98.88 81 LEU A N 1
ATOM 599 C CA . LEU A 1 81 ? -3.342 -3.015 7.676 1.00 98.88 81 LEU A CA 1
ATOM 600 C C . LEU A 1 81 ? -4.724 -3.687 7.696 1.00 98.88 81 LEU A C 1
ATOM 602 O O . LEU A 1 81 ? -5.228 -3.991 8.779 1.00 98.88 81 LEU A O 1
ATOM 606 N N . ILE A 1 82 ? -5.279 -4.022 6.523 1.00 98.75 82 ILE A N 1
ATOM 607 C CA . ILE A 1 82 ? -6.553 -4.754 6.401 1.00 98.75 82 ILE A CA 1
ATOM 608 C C . ILE A 1 82 ? -6.477 -6.100 7.124 1.00 98.75 82 ILE A C 1
ATOM 610 O O . ILE A 1 82 ? -7.354 -6.423 7.925 1.00 98.75 82 ILE A O 1
ATOM 614 N N . LYS A 1 83 ? -5.402 -6.868 6.899 1.00 98.62 83 LYS A N 1
ATOM 615 C CA . LYS A 1 83 ? -5.189 -8.170 7.552 1.00 98.62 83 LYS A CA 1
ATOM 616 C C . LYS A 1 83 ? -5.161 -8.072 9.083 1.00 98.62 83 LYS A C 1
ATOM 618 O O . LYS A 1 83 ? -5.471 -9.049 9.757 1.00 98.62 83 LYS A O 1
ATOM 623 N N . ASN A 1 84 ? -4.802 -6.913 9.631 1.00 98.69 84 ASN A N 1
ATOM 624 C CA . ASN A 1 84 ? -4.727 -6.662 11.071 1.00 98.69 84 ASN A CA 1
ATOM 625 C C . ASN A 1 84 ? -5.919 -5.847 11.608 1.00 98.69 84 ASN A C 1
ATOM 627 O O . ASN A 1 84 ? -5.835 -5.278 12.694 1.00 98.69 84 ASN A O 1
ATOM 631 N N . GLY A 1 85 ? -7.032 -5.791 10.870 1.00 98.31 85 GLY A N 1
ATOM 632 C CA . GLY A 1 85 ? -8.287 -5.206 11.348 1.00 98.31 85 GLY A CA 1
ATOM 633 C C . GLY A 1 85 ? -8.385 -3.682 11.239 1.00 98.31 85 GLY A C 1
ATOM 634 O O . GLY A 1 85 ? -9.356 -3.109 11.728 1.00 98.31 85 GLY A O 1
ATOM 635 N N . VAL A 1 86 ? -7.429 -3.015 10.585 1.00 98.69 86 VAL A N 1
ATOM 636 C CA . VAL A 1 86 ? -7.550 -1.591 10.244 1.00 98.69 86 VAL A CA 1
ATOM 637 C C . VAL A 1 86 ? -8.332 -1.469 8.940 1.00 98.69 86 VAL A C 1
ATOM 639 O O . VAL A 1 86 ? -7.949 -2.030 7.914 1.00 98.69 86 VAL A O 1
ATOM 642 N N . GLN A 1 87 ? -9.424 -0.711 8.951 1.00 98.50 87 GLN A N 1
ATOM 643 C CA . GLN A 1 87 ? -10.196 -0.443 7.743 1.00 98.50 87 GLN A CA 1
ATOM 644 C C . GLN A 1 87 ? -9.480 0.605 6.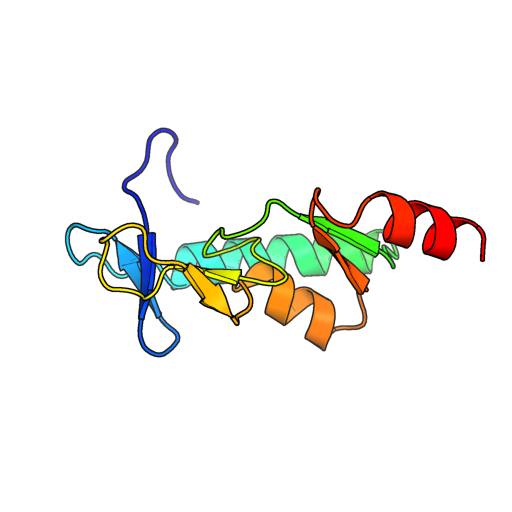889 1.00 98.50 87 GLN A C 1
ATOM 646 O O . GLN A 1 87 ? -9.256 1.736 7.320 1.00 98.50 87 GLN A O 1
ATOM 651 N N . VAL A 1 88 ? -9.109 0.231 5.669 1.00 98.75 88 VAL A N 1
ATOM 652 C CA . VAL A 1 88 ? -8.369 1.103 4.751 1.00 98.75 88 VAL A CA 1
ATOM 653 C C . VAL A 1 88 ? -9.307 1.660 3.683 1.00 98.75 88 VAL A C 1
ATOM 655 O O . VAL A 1 88 ? -10.079 0.908 3.085 1.00 98.75 88 VAL A O 1
ATOM 658 N N . PHE A 1 89 ? -9.188 2.957 3.421 1.00 98.75 89 PHE A N 1
ATOM 659 C CA . PHE A 1 89 ? -9.893 3.714 2.388 1.00 98.75 89 PHE A CA 1
ATOM 660 C C . PHE A 1 89 ? -8.871 4.415 1.492 1.00 98.75 89 PHE A C 1
ATOM 662 O O . PHE A 1 89 ? -7.801 4.797 1.973 1.00 98.75 89 PHE A O 1
ATOM 669 N N . SER A 1 90 ? -9.198 4.623 0.218 1.00 98.69 90 SER A N 1
ATOM 670 C CA . SER A 1 90 ? -8.462 5.571 -0.624 1.00 98.69 90 SER A CA 1
ATOM 671 C C . SER A 1 90 ? -9.076 6.965 -0.630 1.00 98.69 90 SER A C 1
ATOM 673 O O . SER A 1 90 ? -10.192 7.169 -0.146 1.00 98.69 90 SER A O 1
ATOM 675 N N . GLU A 1 91 ? -8.364 7.941 -1.198 1.00 98.56 91 GLU A N 1
ATOM 676 C CA . GLU A 1 91 ? -8.884 9.296 -1.413 1.00 98.56 91 GLU A CA 1
ATOM 677 C C . GLU A 1 91 ? -10.161 9.329 -2.272 1.00 98.56 91 GLU A C 1
ATOM 679 O O . GLU A 1 91 ? -10.957 10.257 -2.160 1.00 98.56 91 GLU A O 1
ATOM 684 N N . GLU A 1 92 ? -10.412 8.289 -3.067 1.00 98.12 92 GLU A N 1
ATOM 685 C CA . GLU A 1 92 ? -11.642 8.127 -3.851 1.00 98.12 92 GLU A CA 1
ATOM 686 C C . GLU A 1 92 ? -12.831 7.671 -2.981 1.00 98.12 92 GLU A C 1
ATOM 688 O O . GLU A 1 92 ? -13.991 7.778 -3.375 1.00 98.12 92 GLU A O 1
ATOM 693 N N . GLN A 1 93 ? -12.561 7.191 -1.763 1.00 98.25 93 GLN A N 1
ATOM 694 C CA . GLN A 1 93 ? -13.542 6.636 -0.8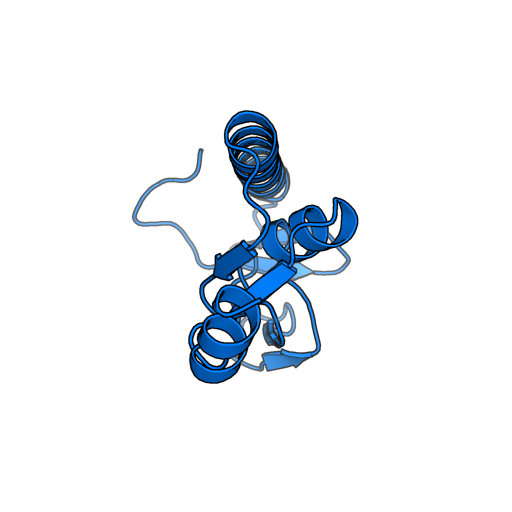29 1.00 98.25 93 GLN A CA 1
ATOM 695 C C . GLN A 1 93 ? -13.782 7.541 0.391 1.00 98.25 93 GLN A C 1
ATOM 697 O O . GLN A 1 93 ? -14.346 7.092 1.391 1.00 98.25 93 GLN A O 1
ATOM 702 N N . ILE A 1 94 ? -13.410 8.825 0.319 1.00 98.25 94 ILE A N 1
ATOM 703 C CA . ILE A 1 94 ? -13.608 9.798 1.410 1.00 98.25 94 ILE A CA 1
ATOM 704 C C . ILE A 1 94 ? -15.063 9.835 1.919 1.00 98.25 94 ILE A C 1
ATOM 706 O O . ILE A 1 94 ? -15.251 9.775 3.135 1.00 98.25 94 ILE A O 1
ATOM 710 N N . PRO A 1 95 ? -16.114 9.855 1.070 1.00 98.19 95 PRO A N 1
ATOM 711 C CA . PRO A 1 95 ? -17.491 9.817 1.567 1.00 98.19 95 PRO A CA 1
ATOM 712 C C . PRO A 1 95 ? -17.817 8.559 2.386 1.00 98.19 95 PRO A C 1
ATOM 714 O O . PRO A 1 95 ? -18.567 8.633 3.358 1.00 98.19 95 PRO A O 1
ATOM 717 N N . ALA A 1 96 ? -17.256 7.402 2.018 1.00 98.00 96 ALA A N 1
ATOM 718 C CA . ALA A 1 96 ? -17.436 6.160 2.766 1.00 98.00 96 ALA A CA 1
ATOM 719 C C . ALA A 1 96 ? -16.680 6.195 4.104 1.00 98.00 96 ALA A C 1
ATOM 721 O O . ALA A 1 96 ? -17.231 5.769 5.117 1.00 98.00 96 ALA A O 1
ATOM 722 N N . LEU A 1 97 ? -15.473 6.771 4.128 1.00 98.19 97 LEU A N 1
ATOM 723 C CA . LEU A 1 97 ? -14.715 6.993 5.360 1.00 98.19 97 LEU A CA 1
ATOM 724 C C . LEU A 1 97 ? -15.472 7.913 6.329 1.00 98.19 97 LEU A C 1
ATOM 726 O O . LEU A 1 97 ? -15.594 7.587 7.504 1.00 98.19 97 LEU A O 1
ATOM 730 N N . ILE A 1 98 ? -16.033 9.026 5.844 1.00 98.19 98 ILE A N 1
ATOM 731 C CA . ILE A 1 98 ? -16.832 9.945 6.673 1.00 98.19 98 ILE A CA 1
ATOM 732 C C . ILE A 1 98 ? -18.017 9.208 7.308 1.00 98.19 98 ILE A C 1
ATOM 734 O O . ILE A 1 98 ? -18.257 9.350 8.505 1.00 98.19 98 ILE A O 1
ATOM 738 N N . LYS A 1 99 ? -18.731 8.379 6.534 1.00 97.94 99 LYS A N 1
ATOM 739 C CA . LYS A 1 99 ? -19.832 7.558 7.061 1.00 97.94 99 LYS A CA 1
ATOM 740 C C . LYS A 1 99 ? -19.355 6.568 8.126 1.00 97.94 99 LYS A C 1
ATOM 742 O O . LYS A 1 99 ? -20.028 6.411 9.136 1.00 97.94 99 LYS A O 1
ATOM 747 N N . ALA A 1 100 ? -18.205 5.927 7.919 1.00 97.00 100 ALA A N 1
ATOM 748 C CA . ALA A 1 100 ? -17.638 4.977 8.875 1.00 97.00 100 ALA A CA 1
ATOM 749 C C . ALA A 1 100 ? -17.184 5.640 10.189 1.00 97.00 100 ALA A C 1
ATOM 751 O O . ALA A 1 100 ? -17.242 5.007 11.237 1.00 97.00 100 ALA A O 1
ATOM 752 N N . LEU A 1 101 ? -16.753 6.906 10.142 1.00 95.44 101 LEU A N 1
ATOM 753 C CA . LEU A 1 101 ? -16.358 7.688 11.320 1.00 95.44 101 LEU A CA 1
ATOM 754 C C . LEU A 1 101 ? -17.543 8.170 12.167 1.00 95.44 101 LEU A C 1
ATOM 756 O O . LEU A 1 101 ? -17.352 8.495 13.334 1.00 95.44 101 LEU A O 1
ATOM 760 N N . ALA A 1 102 ? -18.742 8.243 11.587 1.00 91.69 102 ALA A N 1
ATOM 761 C CA . ALA A 1 102 ? -19.957 8.660 12.285 1.00 91.69 102 ALA A CA 1
ATOM 762 C C . ALA A 1 102 ? -20.582 7.547 13.157 1.00 91.69 102 ALA A C 1
ATOM 764 O O . ALA A 1 102 ? -21.615 7.784 13.784 1.00 91.69 102 ALA A O 1
ATOM 765 N N . LEU A 1 103 ? -19.972 6.354 13.173 1.00 71.19 103 LEU A N 1
ATOM 766 C CA . LEU A 1 103 ? -20.373 5.162 13.928 1.00 71.19 103 LEU A CA 1
ATOM 767 C C . LEU A 1 103 ? -19.368 4.849 15.052 1.00 71.19 103 LEU A C 1
ATOM 769 O O . LEU A 1 103 ? -19.841 4.476 16.145 1.00 71.19 103 LEU A O 1
#

pLDDT: mean 97.78, std 2.98, range [71.19, 98.88]

Sequence (103 aa):
GLSTPRAPAEIIQGKVITNSGEDVTEQFQTGANIALELCKKNKVRFALLKESSPSCGRNTIYDGKHRGIKIEGLGLTAALLIKNGVQVFSEEQIPALIKALAL

Secondary structure (DSSP, 8-state):
---SS---EEEETTEEEETTS-B-HHHHHHHHHHHHHHHHHTT--EEEE-TT-TTT-SSEEE-SSSSS-EEE---HHHHHHHHTTPEEEEGGGHHHHHHHHT-

Radius of gyration: 13.95 Å; chains: 1; bounding box: 36×23×38 Å

Foldseek 3Di:
DDDVVDAAWFADPNFTAGPVGDTPRVVLLVVLVVVLVVCVVVVAQEEEFADQHLRGHQQWHAPRNPPPHIDGDGHPNNVSCVVVRRHYDYPVCVVVVVVVVVD